Protein AF-X1JYX4-F1 (afdb_monomer_lite)

Secondary structure (DSSP, 8-state):
--HHHHHHHHHHHHHH-S---S-SHHHHHHHHHHHHIIIIIHHHHHHHHHHHHTT-HHHHHHH-

Sequence (64 aa):
MT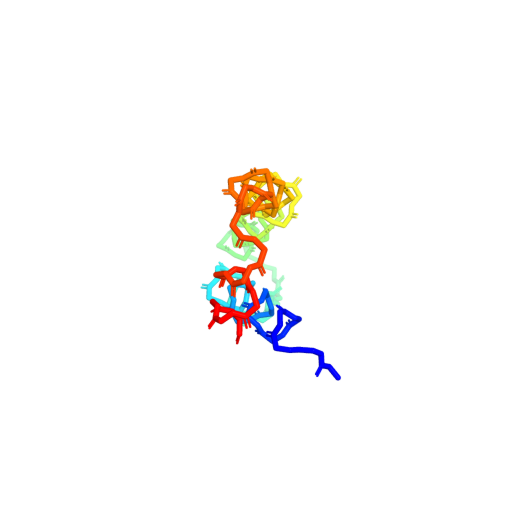RESKFYKALRDIFIGAKVEGKSGYINLMRIKSRYFEKGVFPKLQMDIEKTSEPFPVFKRKFF

pLDDT: mean 90.49, std 4.92, range [68.94, 96.5]

Radius of gyration: 14.79 Å; chains: 1; bounding box: 35×13×41 Å

Organism: NCBI:txid412755

Structure (mmCIF, N/CA/C/O backbone):
data_AF-X1JYX4-F1
#
_entry.id   AF-X1JYX4-F1
#
loop_
_atom_site.group_PDB
_atom_site.id
_atom_site.type_symbol
_atom_site.label_atom_id
_atom_site.label_alt_id
_atom_site.label_comp_id
_atom_site.label_asym_id
_atom_site.label_entity_id
_atom_site.label_seq_id
_atom_site.pdbx_PDB_ins_code
_atom_site.Cartn_x
_atom_site.Cartn_y
_atom_site.Cartn_z
_atom_site.occupancy
_atom_site.B_iso_or_equiv
_atom_site.auth_seq_id
_atom_site.auth_comp_id
_atom_site.auth_asym_id
_atom_site.auth_atom_id
_atom_site.pdbx_PDB_model_num
ATOM 1 N N . MET A 1 1 ? -7.399 3.711 -15.587 1.00 68.94 1 MET A N 1
ATOM 2 C CA . MET A 1 1 ? -6.406 3.180 -14.620 1.00 68.94 1 MET A CA 1
ATOM 3 C C . MET A 1 1 ? -5.306 2.451 -15.376 1.00 68.94 1 MET A C 1
ATOM 5 O O . MET A 1 1 ? -5.637 1.627 -16.223 1.00 68.94 1 MET A O 1
ATOM 9 N N . THR A 1 2 ? -4.035 2.748 -15.088 1.00 91.00 2 THR A N 1
ATOM 10 C CA . THR A 1 2 ? -2.868 2.027 -15.635 1.00 91.00 2 THR A CA 1
ATOM 11 C C . THR A 1 2 ? -2.700 0.662 -14.954 1.00 91.00 2 THR A C 1
ATOM 13 O O . THR A 1 2 ? -3.277 0.431 -13.888 1.00 91.00 2 THR A O 1
ATOM 16 N N . ARG A 1 3 ? -1.925 -0.256 -15.549 1.00 90.38 3 ARG A N 1
ATOM 17 C CA . ARG A 1 3 ? -1.609 -1.549 -14.913 1.00 90.38 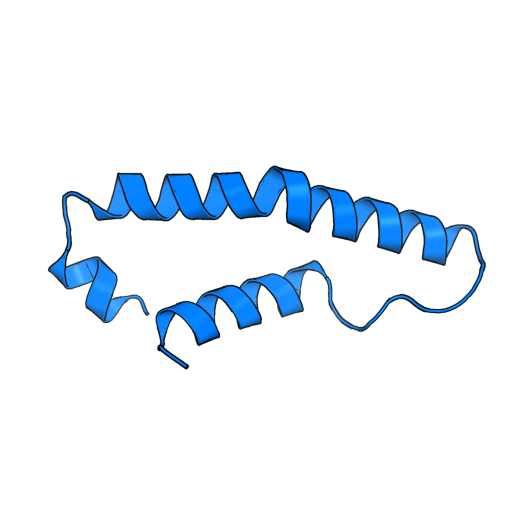3 ARG A CA 1
ATOM 18 C C . ARG A 1 3 ? -0.873 -1.374 -13.585 1.00 90.38 3 ARG A C 1
ATOM 20 O O . ARG A 1 3 ? -1.239 -1.988 -12.593 1.00 90.38 3 ARG A O 1
ATOM 27 N N . GLU A 1 4 ? 0.048 -0.421 -13.547 1.00 89.94 4 GLU A N 1
ATOM 28 C CA . GLU A 1 4 ? 0.773 -0.015 -12.343 1.00 89.94 4 GLU A CA 1
ATOM 29 C C . GLU A 1 4 ? -0.172 0.456 -11.228 1.00 89.94 4 GLU A C 1
ATOM 31 O O . GLU A 1 4 ? -0.088 0.001 -10.090 1.00 89.94 4 GLU A O 1
ATOM 36 N N . SER A 1 5 ? -1.164 1.288 -11.564 1.00 91.69 5 SER A N 1
ATOM 37 C CA . SER A 1 5 ? -2.193 1.707 -10.608 1.00 91.69 5 SER A CA 1
ATOM 38 C C . SER A 1 5 ? -3.019 0.523 -10.085 1.00 91.69 5 SER A C 1
ATOM 40 O O . SER A 1 5 ? -3.352 0.498 -8.900 1.00 91.69 5 SER A O 1
ATOM 42 N N . LYS A 1 6 ? -3.321 -0.475 -10.929 1.00 93.19 6 LYS A N 1
ATOM 43 C CA . LYS A 1 6 ? -4.016 -1.702 -10.501 1.00 93.19 6 LYS A CA 1
ATOM 44 C C . LYS A 1 6 ? -3.150 -2.555 -9.574 1.00 93.19 6 LYS A C 1
ATOM 46 O O . LYS A 1 6 ? -3.659 -3.025 -8.563 1.00 93.19 6 LYS A O 1
ATOM 51 N N . PHE A 1 7 ? -1.865 -2.713 -9.884 1.00 92.06 7 PHE A N 1
ATOM 52 C CA . PHE A 1 7 ? -0.909 -3.442 -9.052 1.00 92.06 7 PHE A CA 1
ATOM 53 C C . PHE A 1 7 ? -0.779 -2.813 -7.660 1.00 92.06 7 PHE A C 1
ATOM 55 O O . PHE A 1 7 ? -0.970 -3.486 -6.649 1.00 92.06 7 PHE A O 1
ATOM 62 N N . TYR A 1 8 ? -0.549 -1.499 -7.596 1.00 92.75 8 TYR A N 1
ATOM 63 C CA . TYR A 1 8 ? -0.436 -0.782 -6.327 1.00 92.75 8 TYR A CA 1
ATOM 64 C C . 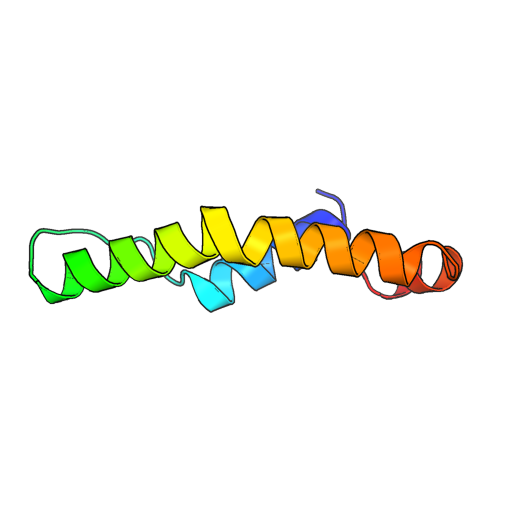TYR A 1 8 ? -1.733 -0.796 -5.519 1.00 92.75 8 TYR A C 1
ATOM 66 O O . TYR A 1 8 ? -1.691 -0.900 -4.292 1.00 92.75 8 TYR A O 1
ATOM 74 N N . LYS A 1 9 ? -2.889 -0.744 -6.190 1.00 92.81 9 LYS A N 1
ATOM 75 C CA . LYS A 1 9 ? -4.180 -0.923 -5.526 1.00 92.81 9 LYS A CA 1
ATOM 76 C C . LYS A 1 9 ? -4.308 -2.330 -4.935 1.00 92.81 9 LYS A C 1
ATOM 78 O O . LYS A 1 9 ? -4.633 -2.444 -3.762 1.00 92.81 9 LYS A O 1
ATOM 83 N N . ALA A 1 10 ? -3.987 -3.374 -5.700 1.00 92.62 10 ALA A N 1
ATOM 84 C CA . ALA A 1 10 ? -4.037 -4.753 -5.218 1.00 92.62 10 ALA A CA 1
ATOM 85 C C . ALA A 1 10 ? -3.103 -4.976 -4.016 1.00 92.62 10 ALA A C 1
ATOM 87 O O . ALA A 1 10 ? -3.511 -5.579 -3.029 1.00 92.62 10 ALA A O 1
ATOM 88 N N . LEU A 1 11 ? -1.884 -4.424 -4.049 1.00 91.44 11 LEU A N 1
ATOM 89 C CA . LEU A 1 11 ? -0.977 -4.434 -2.898 1.00 91.44 11 LEU A CA 1
ATOM 90 C C . LEU A 1 11 ? -1.603 -3.762 -1.672 1.00 91.44 11 LEU A C 1
ATOM 92 O O . LEU A 1 11 ? -1.575 -4.324 -0.580 1.00 91.44 11 LEU A O 1
ATOM 96 N N . ARG A 1 12 ? -2.189 -2.573 -1.838 1.00 91.38 12 ARG A N 1
ATOM 97 C CA . ARG A 1 12 ? -2.858 -1.869 -0.738 1.00 91.38 12 ARG A CA 1
ATOM 98 C C . ARG A 1 12 ? -4.014 -2.691 -0.167 1.00 91.38 12 ARG A C 1
ATOM 100 O O . ARG A 1 12 ? -4.119 -2.810 1.051 1.00 91.38 12 ARG A O 1
ATOM 107 N N . ASP A 1 13 ? -4.819 -3.294 -1.033 1.00 91.38 13 ASP A N 1
ATOM 108 C CA . ASP A 1 13 ? -5.964 -4.118 -0.648 1.00 91.38 13 ASP A CA 1
ATOM 109 C C . ASP A 1 13 ? -5.519 -5.386 0.111 1.00 91.38 13 ASP A C 1
ATOM 111 O O . ASP A 1 13 ? -6.163 -5.758 1.087 1.00 91.38 13 ASP A O 1
ATOM 115 N N . ILE A 1 14 ? -4.381 -6.003 -0.242 1.00 90.44 14 ILE A N 1
ATOM 116 C CA . ILE A 1 14 ? -3.808 -7.152 0.493 1.00 90.44 14 ILE A CA 1
ATOM 117 C C . ILE A 1 14 ? -3.405 -6.767 1.926 1.00 90.44 14 ILE A C 1
ATOM 119 O O . ILE A 1 14 ? -3.631 -7.530 2.865 1.00 90.44 14 ILE A O 1
ATOM 123 N N . PHE A 1 15 ? -2.792 -5.596 2.112 1.00 86.38 15 PHE A N 1
ATOM 124 C CA . PHE A 1 15 ? -2.243 -5.198 3.413 1.00 86.38 15 PHE A CA 1
ATOM 125 C C . PHE A 1 15 ? -3.267 -4.554 4.350 1.00 86.38 15 PHE A C 1
ATOM 127 O O . PHE A 1 15 ? -3.208 -4.769 5.566 1.00 86.38 15 PHE A O 1
ATOM 134 N N . ILE A 1 16 ? -4.180 -3.755 3.800 1.00 86.88 16 ILE A N 1
ATOM 135 C CA . ILE A 1 16 ? -5.215 -3.050 4.565 1.00 86.88 16 ILE A CA 1
ATOM 136 C C . ILE A 1 16 ? -6.461 -3.920 4.713 1.00 86.88 16 ILE A C 1
ATOM 138 O O . ILE A 1 16 ? -7.082 -3.924 5.775 1.00 86.88 16 ILE A O 1
ATOM 142 N N . GLY A 1 17 ? -6.797 -4.693 3.680 1.00 83.50 17 GLY A N 1
ATOM 143 C CA . GLY A 1 17 ? -8.011 -5.491 3.641 1.00 83.50 17 GLY A CA 1
ATOM 144 C C . GLY A 1 17 ? -9.269 -4.628 3.554 1.00 83.50 17 GLY A C 1
ATOM 145 O O . GLY A 1 17 ? -9.284 -3.547 2.963 1.00 83.50 17 GLY A O 1
ATOM 146 N N . ALA A 1 18 ? -10.352 -5.129 4.144 1.00 80.56 18 ALA A N 1
ATOM 147 C CA . ALA A 1 18 ? -11.623 -4.421 4.194 1.00 80.56 18 ALA A CA 1
ATOM 148 C C . ALA A 1 18 ? -11.555 -3.171 5.088 1.00 80.56 18 ALA A C 1
ATOM 150 O O . ALA A 1 18 ? -10.740 -3.060 6.007 1.00 80.56 18 ALA A O 1
ATOM 151 N N . LYS A 1 19 ? -12.467 -2.227 4.843 1.00 77.88 19 LYS A N 1
ATOM 152 C CA . LYS A 1 19 ? -12.575 -1.000 5.633 1.00 77.88 19 LYS A CA 1
ATOM 153 C C . LYS A 1 19 ? -12.794 -1.327 7.116 1.00 77.88 19 LYS A C 1
ATOM 155 O O . LYS A 1 19 ? -13.719 -2.045 7.483 1.00 77.88 19 LYS A O 1
ATOM 160 N N . VAL A 1 20 ? -11.947 -0.755 7.970 1.00 81.19 20 VAL A N 1
ATOM 161 C CA . VAL A 1 20 ? -11.972 -0.991 9.418 1.00 81.19 20 VAL A CA 1
ATOM 162 C C . VAL A 1 20 ? -13.005 -0.074 10.096 1.00 81.19 20 VAL A C 1
ATOM 164 O O . VAL A 1 20 ? -12.727 1.093 10.404 1.00 81.19 20 VAL A O 1
ATOM 167 N N . GLU A 1 21 ? -14.201 -0.601 10.357 1.00 83.69 21 GLU A N 1
ATOM 168 C CA . GLU A 1 21 ? -15.326 0.131 10.960 1.00 83.69 21 GLU A CA 1
ATOM 169 C C . GLU A 1 21 ? -15.584 -0.247 12.431 1.00 83.69 21 GLU A C 1
ATOM 171 O O . GLU A 1 21 ? -15.186 -1.307 12.901 1.00 83.69 21 GLU A O 1
ATOM 176 N N . GLY A 1 22 ? -16.230 0.649 13.188 1.00 88.81 22 GLY A N 1
ATOM 177 C CA . GLY A 1 22 ? -16.598 0.417 14.593 1.00 88.81 22 GLY A CA 1
ATOM 178 C C . GLY A 1 22 ? -15.663 1.038 15.641 1.00 88.81 22 GLY A C 1
ATOM 179 O O . GLY A 1 22 ? -14.802 1.877 15.335 1.00 88.81 22 GLY A O 1
ATOM 180 N N . LYS A 1 23 ? -15.880 0.656 16.908 1.00 89.38 23 LYS A N 1
ATOM 181 C CA . LYS A 1 23 ? -15.135 1.117 18.092 1.00 89.38 23 LYS A CA 1
ATOM 182 C C . LYS A 1 23 ? -14.836 -0.074 19.013 1.00 89.38 23 LYS A C 1
ATOM 184 O O . LYS A 1 23 ? -15.694 -0.505 19.770 1.00 89.38 23 LYS A O 1
ATOM 189 N N . SER A 1 24 ? -13.620 -0.607 18.933 1.00 93.44 24 SER A N 1
ATOM 190 C CA . SER A 1 24 ? -13.081 -1.615 19.857 1.00 93.44 24 SER A CA 1
ATOM 191 C C . SER A 1 24 ? -11.549 -1.539 19.875 1.00 93.44 24 SER A C 1
ATOM 193 O O . SER A 1 24 ? -10.948 -0.911 18.997 1.00 93.44 24 SER A O 1
ATOM 195 N N . GLY A 1 25 ? -10.904 -2.187 20.851 1.00 92.12 25 GLY A N 1
ATOM 196 C CA . GLY A 1 25 ? -9.438 -2.265 20.912 1.00 92.12 25 GLY A CA 1
ATOM 197 C C . GLY A 1 25 ? -8.833 -2.917 19.663 1.00 92.12 25 GLY A C 1
ATOM 198 O O . GLY A 1 25 ? -7.911 -2.367 19.064 1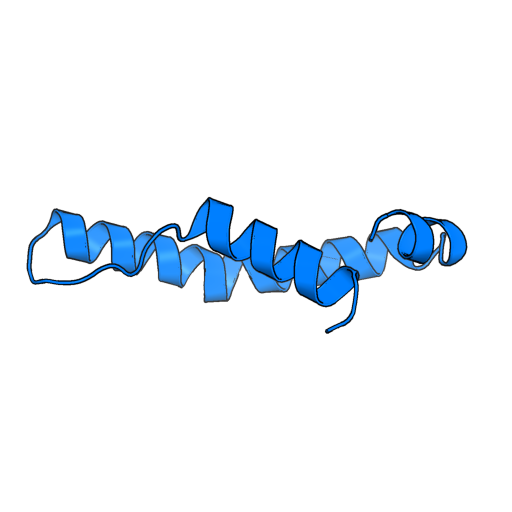.00 92.12 25 GLY A O 1
ATOM 199 N N . TYR A 1 26 ? -9.419 -4.025 19.200 1.00 91.44 26 TYR A N 1
ATOM 200 C CA . TYR A 1 26 ? -9.011 -4.697 17.961 1.00 91.44 26 TYR A CA 1
ATOM 201 C C . TYR A 1 26 ? -9.138 -3.782 16.734 1.00 91.44 26 TYR A C 1
ATOM 203 O O . TYR A 1 26 ? -8.209 -3.666 15.935 1.00 91.44 26 TYR A O 1
ATOM 211 N N . ILE A 1 27 ? -10.253 -3.056 16.621 1.00 91.62 27 ILE A N 1
ATOM 212 C CA . ILE A 1 27 ? -10.469 -2.082 15.545 1.00 91.62 27 ILE A CA 1
ATOM 213 C C . ILE A 1 27 ? -9.419 -0.963 15.582 1.00 91.62 27 ILE A C 1
ATOM 215 O O . ILE A 1 27 ? -8.913 -0.550 14.536 1.00 91.62 27 ILE A O 1
ATOM 219 N N . ASN A 1 28 ? -9.029 -0.497 16.771 1.00 93.50 28 ASN A N 1
ATOM 220 C CA . ASN A 1 28 ? -7.969 0.498 16.902 1.00 93.50 28 ASN A CA 1
ATOM 221 C C . ASN A 1 28 ? -6.607 -0.044 16.435 1.00 93.50 28 ASN A C 1
ATOM 223 O O . ASN A 1 28 ? -5.895 0.642 15.701 1.00 93.50 28 ASN A O 1
ATOM 227 N N . LEU A 1 29 ? -6.279 -1.292 16.783 1.00 93.25 29 LEU A N 1
ATOM 228 C CA . LEU A 1 29 ? -5.064 -1.963 16.314 1.00 93.25 29 LEU A CA 1
ATOM 229 C C . LEU A 1 29 ? -5.042 -2.092 14.787 1.00 93.25 29 LEU A C 1
ATOM 231 O O . LEU A 1 29 ? -4.039 -1.752 14.161 1.00 93.25 29 LEU A O 1
ATOM 235 N N . MET A 1 30 ? -6.156 -2.491 14.168 1.00 92.31 30 MET A N 1
ATOM 236 C CA . MET A 1 30 ? -6.251 -2.577 12.706 1.00 92.31 30 MET A CA 1
ATOM 237 C C . MET A 1 30 ? -6.084 -1.207 12.031 1.00 92.31 30 MET A C 1
ATOM 239 O O . MET A 1 30 ? -5.401 -1.100 11.010 1.00 92.31 30 MET A O 1
ATOM 243 N N . ARG A 1 31 ? -6.609 -0.127 12.627 1.00 91.62 31 ARG A N 1
ATOM 244 C CA . ARG A 1 31 ? -6.366 1.250 12.150 1.00 91.62 31 ARG A CA 1
ATOM 245 C C . ARG A 1 31 ? -4.909 1.678 12.292 1.00 91.62 31 ARG A C 1
ATOM 247 O O . ARG A 1 31 ? -4.413 2.414 11.441 1.00 91.62 31 ARG A O 1
ATOM 254 N N . ILE A 1 32 ? -4.226 1.282 13.365 1.00 93.06 32 ILE A N 1
ATOM 255 C CA . ILE A 1 32 ? -2.796 1.571 13.556 1.00 93.06 32 ILE A CA 1
ATOM 256 C C . ILE A 1 32 ? -1.969 0.817 12.512 1.00 93.06 32 ILE A C 1
ATOM 258 O O . ILE A 1 32 ? -1.187 1.448 11.806 1.00 93.06 32 ILE A O 1
ATOM 262 N N . LYS A 1 33 ? -2.206 -0.492 12.346 1.00 92.12 33 LYS A N 1
ATOM 263 C CA . LYS A 1 33 ? -1.556 -1.326 11.324 1.00 92.12 33 LYS A CA 1
ATOM 264 C C . LYS A 1 33 ? -1.733 -0.735 9.921 1.00 92.12 33 LYS A C 1
ATOM 266 O O . LYS A 1 33 ? -0.751 -0.563 9.205 1.00 92.12 33 LYS A O 1
ATOM 271 N N . SER A 1 34 ? -2.965 -0.369 9.560 1.00 93.12 34 SER A N 1
ATOM 272 C CA . SER A 1 34 ? -3.276 0.219 8.249 1.00 93.12 34 SER A CA 1
ATOM 273 C C . SER A 1 34 ? -2.538 1.541 8.038 1.00 93.12 34 SER A C 1
ATOM 275 O O . SER A 1 34 ? -1.865 1.715 7.027 1.00 93.12 34 SER A O 1
ATOM 277 N N . ARG A 1 35 ? -2.574 2.449 9.027 1.00 93.62 35 ARG A N 1
ATOM 278 C CA . ARG A 1 35 ? -1.860 3.735 8.952 1.00 93.62 35 ARG A CA 1
ATOM 279 C C . ARG A 1 35 ? -0.347 3.565 8.853 1.00 93.62 35 ARG A C 1
ATOM 281 O O . ARG A 1 35 ? 0.288 4.316 8.120 1.00 93.62 35 ARG A O 1
ATOM 288 N N . TYR A 1 36 ? 0.222 2.608 9.582 1.00 94.81 36 TYR A N 1
ATOM 289 C CA . TYR A 1 36 ? 1.650 2.311 9.518 1.00 94.81 36 TYR A CA 1
ATOM 290 C C . TYR A 1 36 ? 2.060 1.842 8.119 1.00 94.81 36 TYR A C 1
ATOM 292 O O . TYR A 1 36 ? 3.037 2.343 7.561 1.00 94.81 36 TYR A O 1
ATOM 300 N N . PHE A 1 37 ? 1.276 0.943 7.520 1.00 94.50 37 PHE A N 1
ATOM 301 C CA . PHE A 1 37 ? 1.517 0.511 6.151 1.00 94.50 37 PHE A CA 1
ATOM 302 C C . PHE A 1 37 ? 1.385 1.677 5.161 1.00 94.50 37 PHE A C 1
ATOM 304 O O . PHE A 1 37 ? 2.327 1.951 4.428 1.00 94.50 37 PHE A O 1
ATOM 311 N N . GLU A 1 38 ? 0.269 2.409 5.179 1.00 93.69 38 GLU A N 1
ATOM 312 C CA . GLU A 1 38 ? -0.008 3.483 4.212 1.00 93.69 38 GLU A CA 1
ATOM 313 C C . GLU A 1 38 ? 0.986 4.640 4.267 1.00 93.69 38 GLU A C 1
ATOM 315 O O . GLU A 1 38 ? 1.337 5.193 3.228 1.00 93.69 38 GLU A O 1
ATOM 320 N N . LYS A 1 39 ? 1.401 5.043 5.471 1.00 95.25 39 LYS A N 1
ATOM 321 C CA . LYS A 1 39 ? 2.237 6.236 5.660 1.00 95.25 39 LYS A CA 1
ATOM 322 C C . LYS A 1 39 ? 3.724 5.926 5.770 1.00 95.25 39 LYS A C 1
ATOM 324 O O . LYS A 1 39 ? 4.532 6.807 5.511 1.00 95.25 39 LYS A O 1
ATOM 329 N N . GLY A 1 40 ? 4.080 4.718 6.199 1.00 95.06 40 GLY A N 1
ATOM 330 C CA . GLY A 1 40 ? 5.468 4.324 6.423 1.00 95.06 40 GLY A CA 1
ATOM 331 C C . GLY A 1 40 ? 5.972 3.373 5.350 1.00 95.06 40 GLY A C 1
ATOM 332 O O . GLY A 1 40 ? 6.884 3.701 4.596 1.00 95.06 40 GLY A O 1
ATOM 333 N N . VAL A 1 41 ? 5.370 2.185 5.285 1.00 95.50 41 VAL A N 1
ATOM 334 C CA . VAL A 1 41 ? 5.875 1.086 4.447 1.00 95.50 41 VAL A CA 1
ATOM 335 C C . VAL A 1 41 ? 5.644 1.356 2.964 1.00 95.50 41 VAL A C 1
ATOM 337 O O . VAL A 1 41 ? 6.565 1.228 2.165 1.00 95.50 41 VAL A O 1
ATOM 340 N N . PHE A 1 42 ? 4.427 1.744 2.592 1.00 95.81 42 PHE A N 1
ATOM 341 C CA . PHE A 1 42 ? 4.005 1.848 1.201 1.00 95.81 42 PHE A CA 1
ATOM 342 C C . PHE A 1 42 ? 4.790 2.901 0.401 1.00 95.81 42 PHE A C 1
ATOM 344 O O . PHE A 1 42 ? 5.294 2.547 -0.664 1.00 95.81 42 PHE A O 1
ATOM 351 N N . PRO A 1 43 ? 5.013 4.136 0.899 1.00 96.06 43 PRO A N 1
ATOM 352 C CA . PRO A 1 43 ? 5.810 5.123 0.170 1.00 96.06 43 PRO A CA 1
ATOM 353 C C . PRO A 1 43 ? 7.259 4.668 -0.029 1.00 96.06 43 PRO A C 1
ATOM 355 O O . PRO A 1 43 ? 7.841 4.886 -1.090 1.00 96.06 43 PRO A O 1
ATOM 358 N N . LYS A 1 44 ? 7.834 3.994 0.976 1.00 96.50 44 LYS A N 1
ATOM 359 C CA . LYS A 1 44 ? 9.196 3.462 0.891 1.00 96.50 44 LYS A CA 1
ATOM 360 C C . LYS A 1 44 ? 9.290 2.321 -0.121 1.00 96.50 44 LYS A C 1
ATOM 362 O O . LYS A 1 44 ? 10.177 2.345 -0.961 1.00 96.50 44 LYS A O 1
ATOM 367 N N . LEU A 1 45 ? 8.324 1.402 -0.113 1.00 93.94 45 LEU A N 1
ATOM 368 C CA . LEU A 1 45 ? 8.230 0.323 -1.095 1.00 93.94 45 LEU A CA 1
ATOM 369 C C . LEU A 1 45 ? 8.121 0.861 -2.529 1.00 93.94 45 LEU A C 1
ATOM 371 O O . LEU A 1 45 ? 8.805 0.366 -3.416 1.00 93.94 45 LEU A O 1
ATOM 375 N N . GLN A 1 46 ? 7.286 1.879 -2.761 1.00 93.62 46 GLN A N 1
ATOM 376 C CA . GLN A 1 46 ? 7.166 2.506 -4.081 1.00 93.62 46 GLN A CA 1
ATOM 377 C C . GLN A 1 46 ? 8.488 3.136 -4.528 1.00 93.62 46 GLN A C 1
ATOM 379 O O . GLN A 1 46 ? 8.900 2.946 -5.669 1.00 93.62 46 GLN A O 1
ATOM 384 N N . MET A 1 47 ? 9.171 3.845 -3.625 1.00 95.50 47 MET A N 1
ATOM 385 C CA . MET A 1 47 ? 10.481 4.431 -3.907 1.00 95.50 47 MET A CA 1
ATOM 386 C C . MET A 1 47 ? 11.531 3.361 -4.230 1.00 95.50 47 MET A C 1
ATOM 388 O O . MET A 1 47 ? 12.322 3.547 -5.151 1.00 95.50 47 MET A O 1
ATOM 392 N N . ASP A 1 48 ? 11.543 2.252 -3.492 1.00 94.81 48 ASP A N 1
ATOM 393 C CA . ASP A 1 48 ? 12.493 1.163 -3.710 1.00 94.81 48 ASP A CA 1
ATOM 394 C C . ASP A 1 48 ? 12.230 0.471 -5.058 1.00 94.81 48 ASP A C 1
ATOM 396 O O . ASP A 1 48 ? 13.163 0.267 -5.832 1.00 94.81 48 ASP A O 1
ATOM 400 N N . ILE A 1 49 ? 10.962 0.206 -5.399 1.00 91.12 49 ILE A N 1
ATOM 401 C CA . ILE A 1 49 ? 10.578 -0.334 -6.713 1.00 91.12 49 ILE A CA 1
ATOM 402 C C . ILE A 1 49 ? 11.023 0.605 -7.834 1.00 91.12 49 ILE A C 1
ATOM 404 O O . ILE A 1 49 ? 11.587 0.130 -8.820 1.00 91.12 49 ILE A O 1
ATOM 408 N N . GLU A 1 50 ? 10.794 1.914 -7.694 1.00 91.06 50 GLU A N 1
ATOM 409 C CA . GLU A 1 50 ? 11.189 2.906 -8.697 1.00 91.06 50 GLU A CA 1
ATOM 410 C C . GLU A 1 50 ? 12.700 2.868 -8.929 1.00 91.06 50 GLU A C 1
ATOM 412 O O . GLU A 1 50 ? 13.141 2.595 -10.044 1.00 91.06 50 GLU A O 1
ATOM 417 N N . LYS A 1 51 ? 13.485 3.018 -7.855 1.00 94.94 51 LYS A N 1
ATOM 418 C CA . LYS A 1 51 ? 14.953 3.051 -7.908 1.00 94.94 51 LYS A CA 1
ATOM 419 C C . LYS A 1 51 ? 15.555 1.761 -8.449 1.00 94.94 51 LYS A C 1
ATOM 421 O O . LYS A 1 51 ? 16.475 1.797 -9.257 1.00 94.94 51 LYS A O 1
ATOM 426 N N . THR A 1 52 ? 15.056 0.602 -8.019 1.00 93.25 52 THR A N 1
ATOM 427 C CA . THR A 1 52 ? 15.565 -0.690 -8.504 1.00 93.25 52 THR A CA 1
ATOM 428 C C . THR A 1 52 ? 15.150 -0.961 -9.952 1.00 93.25 52 THR A C 1
ATOM 430 O O . THR A 1 52 ? 15.833 -1.702 -10.658 1.00 93.25 52 THR A O 1
ATOM 433 N N . SER A 1 53 ? 14.062 -0.346 -10.423 1.00 90.19 53 SER A N 1
ATOM 434 C CA . SER A 1 53 ? 13.572 -0.506 -11.795 1.00 90.19 53 SER A CA 1
ATOM 435 C C . SER A 1 53 ? 14.165 0.495 -12.789 1.00 90.19 53 SER A C 1
ATOM 437 O O . SER A 1 53 ? 14.064 0.250 -13.992 1.00 90.19 53 SER A O 1
ATOM 439 N N . GLU A 1 54 ? 14.781 1.591 -12.329 1.00 90.94 54 GLU A N 1
ATOM 440 C CA . GLU A 1 54 ? 15.432 2.606 -13.178 1.00 90.94 54 GLU A CA 1
ATOM 441 C C . GLU A 1 54 ? 16.388 2.003 -14.226 1.00 90.94 54 GLU A C 1
ATOM 443 O O . GLU A 1 54 ? 16.264 2.359 -15.401 1.00 90.94 54 GLU A O 1
ATOM 448 N N . PRO A 1 55 ? 17.272 1.039 -13.888 1.00 94.81 55 PRO A N 1
ATOM 449 C CA . PRO A 1 55 ? 18.170 0.435 -14.874 1.00 94.81 55 PRO A CA 1
ATOM 450 C C . PRO A 1 55 ? 17.452 -0.480 -15.882 1.00 94.81 55 PRO A C 1
ATOM 452 O O . PRO A 1 55 ? 18.033 -0.858 -16.899 1.00 94.81 55 PRO A O 1
ATOM 455 N N . PHE A 1 56 ? 16.190 -0.850 -15.626 1.00 92.62 56 PHE A N 1
ATOM 456 C CA . PHE A 1 56 ? 15.439 -1.850 -16.390 1.00 92.62 56 PHE A CA 1
ATOM 457 C C . PHE A 1 56 ? 14.050 -1.341 -16.832 1.00 92.62 56 PHE A C 1
ATOM 459 O O . PHE A 1 56 ? 13.020 -1.953 -16.521 1.00 92.62 56 PHE A O 1
ATOM 466 N N . PRO A 1 57 ? 13.967 -0.267 -17.641 1.00 86.88 57 PRO A N 1
ATOM 467 C CA . PRO A 1 57 ? 12.694 0.371 -17.996 1.00 86.88 57 PRO A CA 1
ATOM 468 C C . PRO A 1 57 ? 11.756 -0.543 -18.801 1.00 86.88 57 PRO A C 1
ATOM 470 O O . PRO A 1 57 ? 10.531 -0.435 -18.713 1.00 86.88 57 PRO A O 1
ATOM 473 N N . VAL A 1 58 ? 12.311 -1.473 -19.586 1.00 89.12 58 VAL A N 1
ATOM 474 C CA . VAL A 1 58 ? 11.526 -2.482 -20.317 1.00 89.12 58 VAL A CA 1
ATOM 475 C C . VAL A 1 58 ? 10.908 -3.497 -19.355 1.00 89.12 58 VAL A C 1
ATOM 477 O O . VAL A 1 58 ? 9.756 -3.885 -19.545 1.00 89.12 58 VAL A O 1
ATOM 480 N N . PHE A 1 59 ? 11.650 -3.913 -18.326 1.00 87.50 59 PHE A N 1
ATOM 481 C CA . PHE A 1 59 ? 11.160 -4.847 -17.315 1.00 87.50 59 PHE A CA 1
ATOM 482 C C . PHE A 1 59 ? 10.057 -4.207 -16.475 1.00 87.50 59 PHE A C 1
ATOM 484 O O . PHE A 1 59 ? 8.999 -4.810 -16.331 1.00 87.50 59 PHE A O 1
ATOM 491 N N . LYS A 1 60 ? 10.237 -2.952 -16.039 1.00 86.69 60 LYS A N 1
ATOM 492 C CA . LYS A 1 60 ? 9.216 -2.190 -15.302 1.00 86.69 60 LYS A CA 1
ATOM 493 C C . LYS A 1 60 ? 7.857 -2.204 -16.012 1.00 86.69 60 LYS A C 1
ATOM 495 O O . LYS A 1 60 ? 6.831 -2.475 -15.400 1.00 86.69 60 LYS A O 1
ATOM 500 N N . ARG A 1 61 ? 7.850 -1.986 -17.333 1.00 84.19 61 ARG A N 1
ATOM 501 C CA . ARG A 1 61 ? 6.622 -2.025 -18.151 1.00 84.19 61 ARG A CA 1
ATOM 502 C C . ARG A 1 61 ? 5.991 -3.413 -18.279 1.00 84.19 61 ARG A C 1
ATOM 504 O O . ARG A 1 61 ? 4.801 -3.487 -18.559 1.00 84.19 61 ARG A O 1
ATOM 511 N N . LYS A 1 62 ? 6.776 -4.487 -18.159 1.00 86.19 62 LYS A N 1
ATOM 512 C CA . LYS A 1 62 ? 6.284 -5.877 -18.189 1.00 86.19 62 LYS A CA 1
ATOM 513 C C . LYS A 1 62 ? 5.823 -6.362 -16.817 1.00 86.19 62 LYS A C 1
ATOM 515 O O . 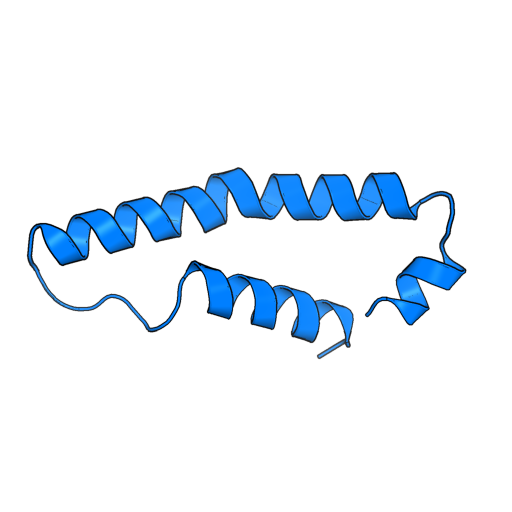LYS A 1 62 ? 4.986 -7.253 -16.755 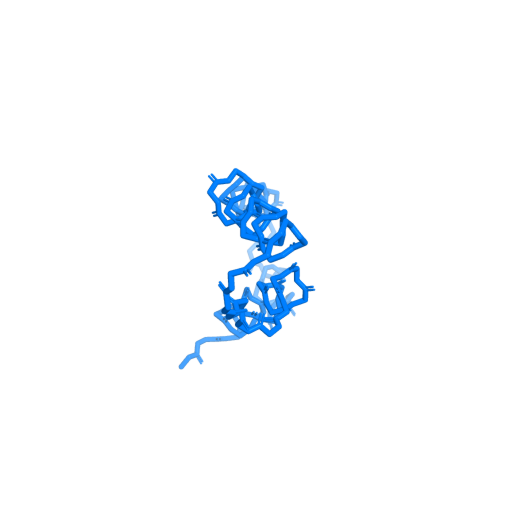1.00 86.19 62 LYS A O 1
ATOM 520 N N . PHE A 1 63 ? 6.415 -5.821 -15.757 1.00 83.31 63 PHE A N 1
ATOM 521 C CA . PHE A 1 63 ? 6.132 -6.195 -14.379 1.00 83.31 63 PHE A CA 1
ATOM 522 C C . PHE A 1 63 ? 4.709 -5.808 -13.958 1.00 83.31 63 PHE A C 1
ATOM 524 O O . PHE A 1 63 ? 4.051 -6.576 -13.261 1.00 83.31 63 PHE A O 1
ATOM 531 N N . PHE A 1 64 ? 4.236 -4.643 -14.413 1.00 83.81 64 PHE A N 1
ATOM 532 C CA . PHE A 1 64 ? 2.857 -4.186 -14.236 1.00 83.81 64 PHE A CA 1
ATOM 533 C C . PHE A 1 64 ? 1.938 -4.664 -15.372 1.00 83.81 64 PHE A C 1
ATOM 535 O O . PHE A 1 64 ? 0.840 -5.172 -15.060 1.00 83.81 64 PHE A O 1
#

Foldseek 3Di:
DDPVVVVLVVVLCVQLPDDQDDDDPVSVVSVVSSCCCVPPVSVVVVVVLCVVCVVPVVVNNVVD